Protein AF-A0A8T4ZE39-F1 (afdb_monomer)

Nearest PDB structures (foldseek):
  4yb8-assembly1_A  TM=8.809E-01  e=1.567E-09  Candidatus Korarchaeum cryptofilum OPF8
  8wzu-assembly1_A  TM=8.502E-01  e=2.667E-09  Nitr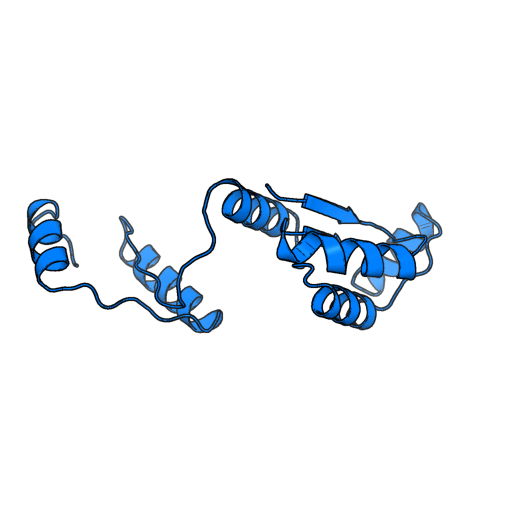osopumilus maritimus SCM1
  8wzu-assembly1_B  TM=8.515E-01  e=3.046E-09  Nitrosopumilus maritimus SCM1
  4yaj-assembly1_C  TM=8.653E-01  e=1.715E-08  Candidatus Korarchaeum cryptofilum OPF8
  7cm9-assembly2_D  TM=6.635E-01  e=4.017E-03  Psychrobacter sp.

Structure (mmCIF, N/CA/C/O backbone):
data_AF-A0A8T4ZE39-F1
#
_entry.id   AF-A0A8T4ZE39-F1
#
loop_
_atom_site.group_PDB
_atom_site.id
_atom_site.type_symbol
_atom_site.label_atom_id
_atom_site.label_alt_id
_atom_site.label_comp_id
_atom_site.label_asym_id
_atom_site.label_entity_id
_atom_site.label_seq_id
_atom_site.pdbx_PDB_ins_code
_atom_site.Cartn_x
_atom_site.Cartn_y
_atom_site.Cartn_z
_atom_site.occupancy
_atom_site.B_iso_or_equiv
_atom_site.auth_seq_id
_atom_site.auth_comp_id
_atom_site.auth_asym_id
_atom_site.auth_atom_id
_atom_site.pdbx_PDB_model_num
ATOM 1 N N . ARG A 1 1 ? -4.440 -15.633 -2.462 1.00 84.00 1 ARG A N 1
ATOM 2 C CA . ARG A 1 1 ? -5.041 -14.364 -1.992 1.00 84.00 1 ARG A CA 1
ATOM 3 C C . ARG A 1 1 ? -4.469 -13.150 -2.720 1.00 84.00 1 ARG A C 1
ATOM 5 O O . ARG A 1 1 ? -5.259 -12.388 -3.236 1.00 84.00 1 ARG A O 1
ATOM 12 N N . VAL A 1 2 ? -3.149 -13.045 -2.893 1.00 96.62 2 VAL A N 1
ATOM 13 C CA . VAL A 1 2 ? -2.474 -11.941 -3.611 1.00 96.62 2 VAL A CA 1
ATOM 14 C C . VAL A 1 2 ? -1.417 -12.486 -4.588 1.00 96.62 2 VAL A C 1
ATOM 16 O O . VAL A 1 2 ? -1.005 -13.643 -4.443 1.00 96.62 2 VAL A O 1
ATOM 19 N N . VAL A 1 3 ? -1.066 -11.738 -5.636 1.00 97.88 3 VAL A N 1
ATOM 20 C CA . VAL A 1 3 ? 0.079 -11.998 -6.529 1.00 97.88 3 VAL A CA 1
ATOM 21 C C . VAL A 1 3 ? 1.085 -10.867 -6.337 1.00 97.88 3 VAL A C 1
ATOM 23 O O . VAL A 1 3 ? 0.736 -9.715 -6.567 1.00 97.88 3 VAL A O 1
ATOM 26 N N . ALA A 1 4 ? 2.313 -11.194 -5.947 1.00 97.81 4 ALA A N 1
ATOM 27 C CA . ALA A 1 4 ? 3.415 -10.243 -5.835 1.00 97.81 4 ALA A CA 1
ATOM 28 C C . ALA A 1 4 ? 4.445 -10.537 -6.930 1.00 97.81 4 ALA A C 1
ATOM 30 O O . ALA A 1 4 ? 4.777 -11.701 -7.165 1.00 97.81 4 ALA A O 1
ATOM 31 N N . ILE A 1 5 ? 4.912 -9.502 -7.624 1.00 97.56 5 ILE A N 1
ATOM 32 C CA . ILE A 1 5 ? 5.813 -9.630 -8.769 1.00 97.56 5 ILE A CA 1
ATOM 33 C C . ILE A 1 5 ? 6.972 -8.655 -8.593 1.00 97.56 5 ILE A C 1
ATOM 35 O O . ILE A 1 5 ? 6.761 -7.450 -8.512 1.00 97.56 5 ILE A O 1
ATOM 39 N N . TYR A 1 6 ? 8.198 -9.166 -8.617 1.00 95.38 6 TYR A N 1
ATOM 40 C CA . TYR A 1 6 ? 9.359 -8.370 -9.000 1.00 95.38 6 TYR A CA 1
ATOM 41 C C . TYR A 1 6 ? 9.610 -8.587 -10.494 1.00 95.38 6 TYR A C 1
ATOM 43 O O . TYR A 1 6 ? 9.664 -9.730 -10.953 1.00 95.38 6 TYR A O 1
ATOM 51 N N . ALA A 1 7 ? 9.717 -7.507 -11.264 1.00 91.56 7 ALA A N 1
ATOM 52 C CA . ALA A 1 7 ? 9.928 -7.576 -12.702 1.00 91.56 7 ALA A CA 1
ATOM 53 C C . ALA A 1 7 ? 11.092 -6.684 -13.130 1.00 91.56 7 ALA A C 1
ATOM 55 O O . ALA A 1 7 ? 11.144 -5.504 -12.793 1.00 91.56 7 ALA A O 1
ATOM 56 N N . GLU A 1 8 ? 11.976 -7.224 -13.962 1.00 85.31 8 GLU A N 1
ATOM 57 C CA . GLU A 1 8 ? 13.019 -6.446 -14.646 1.00 85.31 8 GLU A CA 1
ATOM 58 C C . GLU A 1 8 ? 12.599 -6.091 -16.071 1.00 85.31 8 GLU A C 1
ATOM 60 O O . GLU A 1 8 ? 12.911 -5.014 -16.570 1.00 85.31 8 GLU A O 1
ATOM 65 N N . GLY A 1 9 ? 11.770 -6.935 -16.687 1.00 82.88 9 GLY A N 1
ATOM 66 C CA . GLY A 1 9 ? 11.180 -6.721 -18.000 1.00 82.88 9 GLY A CA 1
ATOM 67 C C . GLY A 1 9 ? 9.962 -7.617 -18.212 1.00 82.88 9 GLY A C 1
ATOM 68 O O . GLY A 1 9 ? 9.781 -8.616 -17.517 1.00 82.88 9 GLY A O 1
ATOM 69 N N . ILE A 1 10 ? 9.120 -7.254 -19.179 1.00 87.50 10 ILE A N 1
ATOM 70 C CA . ILE A 1 10 ? 7.950 -8.037 -19.587 1.00 87.50 10 ILE A CA 1
ATOM 71 C C . ILE A 1 10 ? 8.097 -8.345 -21.074 1.00 87.50 10 ILE A C 1
ATOM 73 O O . ILE A 1 10 ? 8.122 -7.432 -21.894 1.00 87.50 10 ILE A O 1
ATOM 77 N N . ARG A 1 11 ? 8.203 -9.631 -21.422 1.00 86.06 11 ARG A N 1
ATOM 78 C CA . ARG A 1 11 ? 8.426 -10.065 -22.811 1.00 86.06 11 ARG A CA 1
ATOM 79 C C . ARG A 1 11 ? 7.189 -9.875 -23.691 1.00 86.06 11 ARG A C 1
ATOM 81 O O . ARG A 1 11 ? 7.298 -9.349 -24.789 1.00 86.06 11 ARG A O 1
ATOM 88 N N . ASP A 1 12 ? 6.023 -10.293 -23.202 1.00 91.62 12 ASP A N 1
ATOM 89 C CA . ASP A 1 12 ? 4.736 -10.142 -23.890 1.00 91.62 12 ASP A CA 1
ATOM 90 C C . ASP A 1 12 ? 3.835 -9.203 -23.080 1.00 91.62 12 ASP A C 1
ATOM 92 O O . ASP A 1 12 ? 3.018 -9.626 -22.256 1.00 91.62 12 ASP A O 1
ATOM 96 N N . GLY A 1 13 ? 4.052 -7.897 -23.268 1.00 91.25 13 GLY A N 1
ATOM 97 C CA . GLY A 1 13 ? 3.353 -6.850 -22.521 1.00 91.25 13 GLY A CA 1
ATOM 98 C C . GLY A 1 13 ? 1.842 -6.866 -22.741 1.00 91.25 13 GLY A C 1
ATOM 99 O O . GLY A 1 13 ? 1.080 -6.693 -21.791 1.00 91.25 13 GLY A O 1
ATOM 100 N N . ARG A 1 14 ? 1.394 -7.142 -23.972 1.00 93.75 14 ARG A N 1
ATOM 101 C CA . ARG A 1 14 ? -0.034 -7.182 -24.307 1.00 93.75 14 ARG A CA 1
ATOM 102 C C . ARG A 1 14 ? -0.733 -8.316 -23.569 1.00 93.75 14 ARG A C 1
ATOM 104 O O . ARG A 1 14 ? -1.702 -8.067 -22.853 1.00 93.75 14 ARG A O 1
ATOM 111 N N . ARG A 1 15 ? -0.198 -9.537 -23.663 1.00 96.88 15 ARG A N 1
ATOM 112 C CA . ARG A 1 15 ? -0.748 -10.685 -22.937 1.00 96.88 15 ARG A CA 1
ATOM 113 C C . ARG A 1 15 ? -0.691 -10.477 -21.427 1.00 96.88 15 ARG A C 1
ATOM 115 O O . ARG A 1 15 ? -1.645 -10.831 -20.736 1.00 96.88 15 ARG A O 1
ATOM 122 N N . PHE A 1 16 ? 0.397 -9.903 -20.908 1.00 96.00 16 PHE A N 1
ATOM 123 C CA . PHE A 1 16 ? 0.534 -9.607 -19.481 1.00 96.00 16 PHE A CA 1
ATOM 124 C C . PHE A 1 16 ? -0.596 -8.701 -18.980 1.00 96.00 16 PHE A C 1
ATOM 126 O O . PHE A 1 16 ? -1.256 -9.035 -17.995 1.00 96.00 16 PHE A O 1
ATOM 133 N N . ILE A 1 17 ? -0.875 -7.603 -19.685 1.00 96.44 17 ILE A N 1
ATOM 134 C CA . ILE A 1 17 ? -1.953 -6.670 -19.340 1.00 96.44 17 ILE A CA 1
ATOM 135 C C . ILE A 1 17 ? -3.337 -7.320 -19.493 1.00 96.44 17 ILE A C 1
ATOM 137 O O . ILE A 1 17 ? -4.167 -7.203 -18.591 1.00 96.44 17 ILE A O 1
ATOM 141 N N . GLU A 1 18 ? -3.583 -8.066 -20.573 1.00 97.75 18 GLU A N 1
ATOM 142 C CA . GLU A 1 18 ? -4.859 -8.764 -20.812 1.00 97.75 18 GLU A CA 1
ATOM 143 C C . GLU A 1 18 ? -5.169 -9.830 -19.747 1.00 97.75 18 GLU A C 1
ATOM 145 O O . GLU A 1 18 ? -6.317 -10.011 -19.331 1.00 97.75 18 GLU A O 1
ATOM 150 N N . VAL A 1 19 ? -4.157 -10.571 -19.291 1.00 97.88 19 VAL A N 1
ATOM 151 C CA . VAL A 1 19 ? -4.304 -11.523 -18.182 1.00 97.88 19 VAL A CA 1
ATOM 152 C C . VAL A 1 19 ? -4.505 -10.774 -16.870 1.00 97.88 19 VAL A C 1
ATOM 154 O O . VAL A 1 19 ? -5.440 -11.089 -16.135 1.00 97.88 19 VAL A O 1
ATOM 157 N N . SER A 1 20 ? -3.682 -9.761 -16.597 1.00 98.12 20 SER A N 1
ATOM 158 C CA . SER A 1 20 ? -3.733 -9.017 -15.337 1.00 98.12 20 SER A CA 1
ATOM 159 C C . SER A 1 20 ? -5.089 -8.358 -15.121 1.00 98.12 20 SER A C 1
ATOM 161 O O . SER A 1 20 ? -5.658 -8.505 -14.046 1.00 98.12 20 SER A O 1
ATOM 163 N N . ARG A 1 21 ? -5.680 -7.767 -16.166 1.00 98.06 21 ARG A N 1
ATOM 164 C CA . ARG A 1 21 ? -7.013 -7.146 -16.115 1.00 98.06 21 ARG A CA 1
ATOM 165 C C . ARG A 1 21 ? -8.140 -8.121 -15.757 1.00 98.06 21 ARG A C 1
ATOM 167 O O . ARG A 1 21 ? -9.147 -7.718 -15.188 1.00 98.06 21 ARG A O 1
ATOM 174 N N . ARG A 1 22 ? -7.992 -9.407 -16.091 1.00 98.06 22 ARG A N 1
ATOM 175 C CA . ARG A 1 22 ? -8.961 -10.461 -15.731 1.00 98.06 22 ARG A CA 1
ATOM 176 C C . ARG A 1 22 ? -8.761 -10.982 -14.309 1.00 98.06 22 ARG A C 1
ATOM 178 O O . ARG A 1 22 ? -9.703 -11.496 -13.708 1.00 98.06 22 ARG A O 1
ATOM 185 N N . VAL A 1 23 ? -7.535 -10.898 -13.796 1.00 97.88 23 VAL A N 1
ATOM 186 C CA . VAL A 1 23 ? -7.137 -11.454 -12.498 1.00 97.88 23 VAL A CA 1
ATOM 187 C C . VAL A 1 23 ? -7.288 -10.429 -11.374 1.00 97.88 23 VAL A C 1
ATOM 189 O O . VAL A 1 23 ? -7.818 -10.789 -10.322 1.00 97.88 23 VAL A O 1
ATOM 192 N N . SER A 1 24 ? -6.892 -9.173 -11.600 1.00 96.81 24 SER A N 1
ATOM 193 C CA . SER A 1 24 ? -6.859 -8.108 -10.590 1.00 96.81 24 SER A CA 1
ATOM 194 C C . SER A 1 24 ? -8.174 -7.888 -9.829 1.00 96.81 24 SER A C 1
ATOM 196 O O . SER A 1 24 ? -8.089 -7.699 -8.616 1.00 96.81 24 SER A O 1
ATOM 198 N N . PRO A 1 25 ? -9.385 -8.031 -10.421 1.00 94.44 25 PRO A N 1
ATOM 199 C CA . PRO A 1 25 ? -10.629 -7.860 -9.664 1.00 94.44 25 PRO A CA 1
ATOM 200 C C . PRO A 1 25 ? -10.895 -8.985 -8.653 1.00 94.44 25 PRO A C 1
ATOM 202 O O . PRO A 1 25 ? -11.703 -8.827 -7.745 1.00 94.44 25 PRO A O 1
ATOM 205 N N . LYS A 1 26 ? -10.257 -10.150 -8.829 1.00 94.38 26 LYS A N 1
ATOM 206 C CA . LYS A 1 26 ? -10.438 -11.337 -7.974 1.00 94.38 26 LYS A CA 1
ATOM 207 C C . LYS A 1 26 ? -9.264 -11.555 -7.028 1.00 94.38 26 LYS A C 1
ATOM 209 O O . LYS A 1 26 ? -9.420 -12.144 -5.962 1.00 94.38 26 LYS A O 1
ATOM 214 N N . LYS A 1 27 ? -8.069 -11.168 -7.466 1.00 95.50 27 LYS A N 1
ATOM 215 C CA . LYS A 1 27 ? -6.810 -11.403 -6.771 1.00 95.50 27 LYS A CA 1
ATOM 216 C C . LYS A 1 27 ? -5.905 -10.197 -7.031 1.00 95.50 27 LYS A C 1
ATOM 218 O O . LYS A 1 27 ? -5.442 -10.064 -8.165 1.00 95.50 27 LYS A O 1
ATOM 223 N N . PRO A 1 28 ? -5.639 -9.352 -6.021 1.00 96.94 28 PRO A N 1
ATOM 224 C CA . PRO A 1 28 ? -4.768 -8.195 -6.181 1.00 96.94 28 PRO A CA 1
ATOM 225 C C . PRO A 1 28 ? -3.415 -8.604 -6.762 1.00 96.94 28 PRO A C 1
ATOM 227 O O . PRO A 1 28 ? -2.850 -9.635 -6.373 1.00 96.94 28 PRO A O 1
ATOM 230 N N . ILE A 1 29 ? -2.925 -7.806 -7.709 1.00 98.38 29 ILE A N 1
ATOM 231 C CA . ILE A 1 29 ? -1.604 -7.960 -8.318 1.00 98.38 29 ILE A CA 1
ATOM 232 C C . ILE A 1 29 ? -0.785 -6.746 -7.909 1.00 98.38 29 ILE A C 1
ATOM 234 O O . ILE A 1 29 ? -1.181 -5.621 -8.205 1.00 98.38 29 ILE A O 1
ATOM 238 N N . ILE A 1 30 ? 0.345 -6.987 -7.255 1.00 98.31 30 ILE A N 1
ATOM 239 C CA . ILE A 1 30 ? 1.293 -5.960 -6.835 1.00 98.31 30 ILE A CA 1
ATOM 240 C C . ILE A 1 30 ? 2.590 -6.184 -7.601 1.00 98.31 30 ILE A C 1
ATOM 242 O O . ILE A 1 30 ? 3.081 -7.315 -7.667 1.00 98.31 30 ILE A O 1
ATOM 246 N N . ILE A 1 31 ? 3.136 -5.128 -8.197 1.00 97.94 31 ILE A N 1
ATOM 247 C CA . ILE A 1 31 ? 4.362 -5.203 -8.985 1.00 97.94 31 ILE A CA 1
ATOM 248 C C . ILE A 1 31 ? 5.392 -4.166 -8.546 1.00 97.94 31 ILE A C 1
ATOM 250 O O . ILE A 1 31 ? 5.133 -2.963 -8.547 1.00 97.94 31 ILE A O 1
ATOM 254 N N . LEU A 1 32 ? 6.595 -4.645 -8.252 1.00 96.50 32 LEU A N 1
ATOM 255 C CA . LEU A 1 32 ? 7.807 -3.847 -8.193 1.00 96.50 32 LEU A CA 1
ATOM 256 C C . LEU A 1 32 ? 8.553 -4.026 -9.515 1.00 96.50 32 LEU A C 1
ATOM 258 O O . LEU A 1 32 ? 9.049 -5.108 -9.828 1.00 96.50 32 LEU A O 1
ATOM 262 N N . LYS A 1 33 ? 8.625 -2.962 -10.309 1.00 92.50 33 LYS A N 1
ATOM 263 C CA . LYS A 1 33 ? 9.389 -2.944 -11.562 1.00 92.50 33 LYS A CA 1
ATOM 264 C C . LYS A 1 33 ? 10.721 -2.256 -11.299 1.00 92.50 33 LYS A C 1
ATOM 266 O O . LYS A 1 33 ? 10.722 -1.098 -10.894 1.00 92.50 33 LYS A O 1
ATOM 271 N N . SER A 1 34 ? 11.835 -2.935 -11.546 1.00 87.00 34 SER A N 1
ATOM 272 C CA . SER A 1 34 ? 13.162 -2.312 -11.513 1.00 87.00 34 SER A CA 1
ATOM 273 C C . SER A 1 34 ? 13.429 -1.521 -12.800 1.00 87.00 34 SER A C 1
ATOM 275 O O . SER A 1 34 ? 12.610 -1.514 -13.725 1.00 87.00 34 SER A O 1
ATOM 277 N N . ALA A 1 35 ? 14.569 -0.829 -12.876 1.00 84.06 35 ALA A N 1
ATOM 278 C CA . ALA A 1 35 ? 14.974 -0.072 -14.065 1.00 84.06 35 ALA A CA 1
ATOM 279 C C . ALA A 1 35 ? 13.987 1.045 -14.479 1.00 84.06 35 ALA A C 1
ATOM 281 O O . ALA A 1 35 ? 13.771 1.296 -15.661 1.00 84.06 35 ALA A O 1
ATOM 282 N N . ARG A 1 36 ? 13.380 1.716 -13.490 1.00 82.06 36 ARG A N 1
ATOM 283 C CA . ARG A 1 36 ? 12.396 2.802 -13.688 1.00 82.06 36 ARG A CA 1
ATOM 284 C C . ARG A 1 36 ? 13.028 4.121 -14.133 1.00 82.06 36 ARG A C 1
ATOM 286 O O . ARG A 1 36 ? 12.387 4.941 -14.775 1.00 82.06 36 ARG A O 1
ATOM 293 N N . THR A 1 37 ? 14.288 4.339 -13.768 1.00 83.75 37 THR A N 1
ATOM 294 C CA . THR A 1 37 ? 15.029 5.572 -14.061 1.00 83.75 37 THR A CA 1
ATOM 295 C C . THR A 1 37 ? 15.940 5.378 -15.265 1.00 83.75 37 THR A C 1
ATOM 297 O O . THR A 1 37 ? 16.316 4.256 -15.586 1.00 83.75 37 THR A O 1
ATOM 300 N N . ARG A 1 38 ? 16.386 6.466 -15.903 1.00 80.50 38 ARG A N 1
ATOM 301 C CA . ARG A 1 38 ? 17.346 6.395 -17.022 1.00 80.50 38 ARG A CA 1
ATOM 302 C C . ARG A 1 38 ? 18.634 5.647 -16.654 1.00 80.50 38 ARG A C 1
ATOM 304 O O . ARG A 1 38 ? 19.167 4.891 -17.462 1.00 80.50 38 ARG A O 1
ATOM 311 N N . SER A 1 39 ? 19.158 5.868 -15.448 1.00 84.00 39 SER A N 1
ATOM 312 C CA . SER A 1 39 ? 20.372 5.186 -14.985 1.00 84.00 39 SER A CA 1
ATOM 313 C C . SER A 1 39 ? 20.118 3.711 -14.676 1.00 84.00 39 SER A C 1
ATOM 315 O O . SER A 1 39 ? 20.907 2.876 -15.105 1.00 84.00 39 SER A O 1
ATOM 317 N N . GLY A 1 40 ? 18.996 3.379 -14.026 1.00 82.25 40 GLY A N 1
ATOM 318 C CA . GLY A 1 40 ? 18.608 1.986 -13.787 1.00 82.25 40 GLY A CA 1
ATOM 319 C C . GLY A 1 40 ? 18.296 1.227 -15.080 1.00 82.25 40 GLY A C 1
ATOM 320 O O . GLY A 1 40 ? 18.675 0.071 -15.212 1.00 82.25 40 GLY A O 1
ATOM 321 N N . GLY A 1 41 ? 17.670 1.899 -16.050 1.00 79.81 41 GLY A N 1
ATOM 322 C CA . GLY A 1 41 ? 17.419 1.419 -17.409 1.00 79.81 41 GLY A CA 1
ATOM 323 C C . GLY A 1 41 ? 18.694 0.974 -18.108 1.00 79.81 41 GLY A C 1
ATOM 324 O O . GLY A 1 41 ? 18.807 -0.186 -18.482 1.00 79.81 41 GLY A O 1
ATOM 325 N N . ARG A 1 42 ? 19.690 1.865 -18.186 1.00 79.31 42 ARG A N 1
ATOM 326 C CA . ARG A 1 42 ? 21.000 1.546 -18.781 1.00 79.31 42 ARG A CA 1
ATOM 327 C C . ARG A 1 42 ? 21.695 0.377 -18.083 1.00 79.31 42 ARG A C 1
ATOM 329 O O . ARG A 1 42 ? 22.234 -0.494 -18.754 1.00 79.31 42 ARG A O 1
ATOM 336 N N . ALA A 1 43 ? 21.677 0.347 -16.750 1.00 80.75 43 ALA A N 1
ATOM 337 C CA . ALA A 1 43 ? 22.278 -0.749 -15.991 1.00 80.75 43 ALA A CA 1
ATOM 338 C C . ALA A 1 43 ? 21.569 -2.090 -16.260 1.00 80.75 43 ALA A C 1
ATOM 340 O O . ALA A 1 43 ? 22.221 -3.119 -16.434 1.00 80.75 43 ALA A O 1
ATOM 341 N N . ALA A 1 44 ? 20.239 -2.083 -16.365 1.00 76.81 44 ALA A N 1
ATOM 342 C CA . ALA A 1 44 ? 19.478 -3.276 -16.710 1.00 76.81 44 ALA A CA 1
ATOM 343 C C . ALA A 1 44 ? 19.743 -3.722 -18.153 1.00 76.81 44 ALA A C 1
ATOM 345 O O . ALA A 1 44 ? 20.014 -4.897 -18.365 1.00 76.81 44 ALA A O 1
ATOM 346 N N . GLU A 1 45 ? 19.765 -2.806 -19.126 1.00 75.06 45 GLU A N 1
ATOM 347 C CA . GLU A 1 45 ? 20.091 -3.112 -20.528 1.00 75.06 45 GLU A CA 1
ATOM 348 C C . GLU A 1 45 ? 21.431 -3.845 -20.662 1.00 75.06 45 GLU A C 1
ATOM 350 O O . GLU A 1 45 ? 21.515 -4.829 -21.395 1.00 75.06 45 GLU A O 1
ATOM 355 N N . THR A 1 46 ? 22.454 -3.430 -19.906 1.00 77.38 46 THR A N 1
ATOM 356 C CA . THR A 1 46 ? 23.772 -4.086 -19.935 1.00 77.38 46 THR A CA 1
ATOM 357 C C . THR A 1 46 ? 23.779 -5.513 -19.387 1.00 77.38 46 THR A C 1
ATOM 359 O O . THR A 1 46 ? 24.631 -6.301 -19.789 1.00 77.38 46 THR A O 1
ATOM 362 N N . HIS A 1 47 ? 22.853 -5.859 -18.488 1.00 78.06 47 HIS A N 1
ATOM 363 C CA . HIS A 1 47 ? 22.826 -7.167 -17.827 1.00 78.06 47 HIS A CA 1
ATOM 364 C C . HIS A 1 47 ? 21.764 -8.114 -18.406 1.00 78.06 47 HIS A C 1
ATOM 366 O O . HIS A 1 47 ? 21.984 -9.318 -18.493 1.00 78.06 47 HIS A O 1
ATOM 372 N N . THR A 1 48 ? 20.612 -7.591 -18.826 1.00 70.44 48 THR A N 1
ATOM 373 C CA . THR A 1 48 ? 19.459 -8.397 -19.255 1.00 70.44 48 THR A CA 1
ATOM 374 C C . THR A 1 48 ? 19.167 -8.285 -20.749 1.00 70.44 48 THR A C 1
ATOM 376 O O . THR A 1 48 ? 18.378 -9.075 -21.270 1.00 70.44 48 THR A O 1
ATOM 379 N N . GLY A 1 49 ? 19.749 -7.299 -21.444 1.00 67.62 49 GLY A N 1
ATOM 380 C CA . GLY A 1 49 ? 19.467 -7.018 -22.855 1.00 67.62 49 GLY A CA 1
ATOM 381 C C . GLY A 1 49 ? 18.009 -6.634 -23.138 1.00 67.62 49 GLY A C 1
ATOM 382 O O . GLY A 1 49 ? 17.587 -6.634 -24.294 1.00 67.62 49 GLY A O 1
ATOM 383 N N . SER A 1 50 ? 17.203 -6.350 -22.106 1.00 67.69 50 SER A N 1
ATOM 384 C CA . SER A 1 50 ? 15.785 -6.029 -22.271 1.00 67.69 50 SER A CA 1
ATOM 385 C C . SER A 1 50 ? 15.594 -4.570 -22.677 1.00 67.69 50 SER A C 1
ATOM 387 O O . SER A 1 50 ? 16.104 -3.682 -21.997 1.00 67.69 50 SER A O 1
ATOM 389 N N . LEU A 1 51 ? 14.799 -4.323 -23.724 1.00 66.94 51 LEU A N 1
ATOM 390 C CA . LEU A 1 51 ? 14.432 -2.972 -24.151 1.00 66.94 51 LEU A CA 1
ATOM 391 C C . LEU A 1 51 ? 13.717 -2.223 -23.015 1.00 66.94 51 LEU A C 1
ATOM 393 O O . LEU A 1 51 ? 12.692 -2.688 -22.502 1.00 66.94 51 LEU A O 1
ATOM 397 N N . MET A 1 52 ? 14.235 -1.051 -22.646 1.00 69.69 52 MET A N 1
ATOM 398 C CA . MET A 1 52 ? 13.628 -0.204 -21.626 1.00 69.69 52 MET A CA 1
ATOM 399 C C . MET A 1 52 ? 12.275 0.342 -22.110 1.00 69.69 52 MET A C 1
ATOM 401 O O . MET A 1 52 ? 12.189 1.110 -23.068 1.00 69.69 52 MET A O 1
ATOM 405 N N . VAL A 1 53 ? 11.199 -0.017 -21.409 1.00 76.19 53 VAL A N 1
ATOM 406 C CA . VAL A 1 53 ? 9.900 0.657 -21.540 1.00 76.19 53 VAL A CA 1
ATOM 407 C C . VAL A 1 53 ? 9.909 1.881 -20.630 1.00 76.19 53 VAL A C 1
ATOM 409 O O . VAL A 1 53 ? 10.327 1.784 -19.477 1.00 76.19 53 VAL A O 1
ATOM 412 N N . ARG A 1 54 ? 9.438 3.027 -21.137 1.00 83.56 54 ARG A N 1
ATOM 413 C CA . ARG A 1 54 ? 9.261 4.245 -20.330 1.00 83.56 54 ARG A CA 1
ATOM 414 C C . ARG A 1 54 ? 8.361 3.954 -19.126 1.00 83.56 54 ARG A C 1
ATOM 416 O O . ARG A 1 54 ? 7.290 3.366 -19.299 1.00 83.56 54 ARG A O 1
ATOM 423 N N . ASP A 1 55 ? 8.787 4.352 -17.927 1.00 88.44 55 ASP A N 1
ATOM 424 C CA . ASP A 1 55 ? 8.086 3.997 -16.684 1.00 88.44 55 ASP A CA 1
ATOM 425 C C . ASP A 1 55 ? 6.657 4.553 -16.661 1.00 88.44 55 ASP A C 1
ATOM 427 O O . ASP A 1 55 ? 5.761 3.889 -16.150 1.00 88.44 55 ASP A O 1
ATOM 431 N N . GLU A 1 56 ? 6.414 5.699 -17.304 1.00 90.50 56 GLU A N 1
ATOM 432 C CA . GLU A 1 56 ? 5.093 6.329 -17.407 1.00 90.50 56 GLU A CA 1
ATOM 433 C C . GLU A 1 56 ? 4.120 5.496 -18.256 1.00 90.50 56 GLU A C 1
ATOM 435 O O . GLU A 1 56 ? 2.936 5.386 -17.937 1.00 90.50 56 GLU A O 1
ATOM 440 N N . ILE A 1 57 ? 4.615 4.857 -19.324 1.00 90.88 57 ILE A N 1
ATOM 441 C CA . ILE A 1 57 ? 3.807 3.953 -20.159 1.00 90.88 57 ILE A CA 1
ATOM 442 C C . ILE A 1 57 ? 3.461 2.694 -19.364 1.00 90.88 57 ILE A C 1
ATOM 444 O O . ILE A 1 57 ? 2.322 2.224 -19.394 1.00 90.88 57 ILE A O 1
ATOM 448 N N . PHE A 1 58 ? 4.442 2.147 -18.644 1.00 92.19 58 PHE A N 1
ATOM 449 C CA . PHE A 1 58 ? 4.231 0.972 -17.808 1.00 92.19 58 PHE A CA 1
ATOM 450 C C . PHE A 1 58 ? 3.258 1.262 -16.657 1.00 92.19 58 PHE A C 1
ATOM 452 O O . PHE A 1 58 ? 2.384 0.444 -16.372 1.00 92.19 58 PHE A O 1
ATOM 459 N N . ASP A 1 59 ? 3.362 2.439 -16.042 1.00 94.06 59 ASP A N 1
ATOM 460 C CA . ASP A 1 59 ? 2.449 2.914 -15.007 1.00 94.06 59 ASP A CA 1
ATOM 461 C C . ASP A 1 59 ? 1.007 3.036 -15.518 1.00 94.06 59 ASP A C 1
ATOM 463 O O . ASP A 1 59 ? 0.088 2.455 -14.934 1.00 94.06 59 ASP A O 1
ATOM 467 N N . ALA A 1 60 ? 0.808 3.696 -16.663 1.00 95.50 60 ALA A N 1
ATOM 468 C CA . ALA A 1 60 ? -0.506 3.814 -17.289 1.00 95.50 60 ALA A CA 1
ATOM 469 C C . ALA A 1 60 ? -1.114 2.437 -17.616 1.00 95.50 60 ALA A C 1
ATOM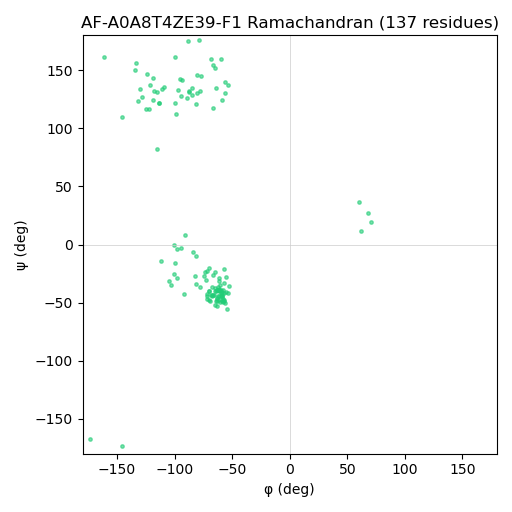 471 O O . ALA A 1 60 ? -2.301 2.202 -17.369 1.00 95.50 60 ALA A O 1
ATOM 472 N N . ALA A 1 61 ? -0.301 1.503 -18.118 1.00 95.19 61 ALA A N 1
ATOM 473 C CA . ALA A 1 61 ? -0.736 0.140 -18.406 1.00 95.19 61 ALA A CA 1
ATOM 474 C C . ALA A 1 61 ? -1.126 -0.628 -17.131 1.00 95.19 61 ALA A C 1
ATOM 476 O O . ALA A 1 61 ? -2.172 -1.280 -17.107 1.00 95.19 61 ALA A O 1
ATOM 477 N N . CYS A 1 62 ? -0.330 -0.518 -16.060 1.00 96.88 62 CYS A N 1
ATOM 478 C CA . CYS A 1 62 ? -0.639 -1.117 -14.760 1.00 96.88 62 CYS A CA 1
ATOM 479 C C . CYS A 1 62 ? -1.966 -0.593 -14.209 1.00 96.88 62 CYS A C 1
ATOM 481 O O . CYS A 1 62 ? -2.846 -1.386 -13.868 1.00 96.88 62 CYS A O 1
ATOM 483 N N . ARG A 1 63 ? -2.152 0.731 -14.217 1.00 96.94 63 ARG A N 1
ATOM 484 C CA . ARG A 1 63 ? -3.380 1.398 -13.770 1.00 96.94 63 ARG A CA 1
ATOM 485 C C . ARG A 1 63 ? -4.605 0.916 -14.547 1.00 96.94 63 ARG A C 1
ATOM 487 O O . ARG A 1 63 ? -5.605 0.534 -13.946 1.00 96.94 63 ARG A O 1
ATOM 494 N N . ALA A 1 64 ? -4.509 0.844 -15.876 1.00 96.19 64 ALA A N 1
ATOM 495 C CA . ALA A 1 64 ? -5.586 0.345 -16.734 1.00 96.19 64 ALA A CA 1
ATOM 496 C C . ALA A 1 64 ? -5.913 -1.148 -16.514 1.00 96.19 64 ALA A C 1
ATOM 498 O O . ALA A 1 64 ? -7.019 -1.595 -16.831 1.00 96.19 64 ALA A O 1
ATOM 499 N N . ALA A 1 65 ? -4.960 -1.922 -15.988 1.00 97.75 65 ALA A N 1
ATOM 500 C CA . ALA A 1 65 ? -5.112 -3.337 -15.669 1.00 97.75 65 ALA A CA 1
ATOM 501 C C . ALA A 1 65 ? -5.501 -3.606 -14.204 1.00 97.75 65 ALA A C 1
ATOM 503 O O . ALA A 1 65 ? -5.694 -4.768 -13.845 1.00 97.75 65 ALA A O 1
ATOM 504 N N . GLY A 1 66 ? -5.607 -2.579 -13.354 1.00 97.44 66 GLY A N 1
ATOM 505 C CA . GLY A 1 66 ? -5.838 -2.744 -11.914 1.00 97.44 66 GLY A CA 1
ATOM 506 C C . GLY A 1 66 ? -4.649 -3.363 -11.168 1.00 97.44 66 GLY A C 1
ATOM 507 O O . GLY A 1 66 ? -4.840 -4.050 -10.169 1.00 97.44 66 GLY A O 1
ATOM 508 N N . ILE A 1 67 ? -3.430 -3.182 -11.682 1.00 98.19 67 ILE A N 1
ATOM 509 C CA . ILE A 1 67 ? -2.194 -3.611 -11.022 1.00 98.19 67 ILE A CA 1
ATOM 510 C C . ILE A 1 67 ? -1.723 -2.490 -10.091 1.00 98.19 67 ILE A C 1
ATOM 512 O O . ILE A 1 67 ? -1.621 -1.337 -10.507 1.00 98.19 67 ILE A O 1
ATOM 516 N N . ILE A 1 68 ? -1.393 -2.848 -8.853 1.00 97.50 68 ILE A N 1
ATOM 517 C CA . ILE A 1 68 ? -0.846 -1.948 -7.836 1.00 97.50 68 ILE A CA 1
ATOM 518 C C . ILE A 1 68 ? 0.673 -1.911 -7.996 1.00 97.50 68 ILE A C 1
ATOM 520 O O . ILE A 1 68 ? 1.313 -2.958 -8.101 1.00 97.50 68 ILE A O 1
ATOM 524 N N . ARG A 1 69 ? 1.269 -0.720 -8.033 1.00 96.88 69 ARG A N 1
ATOM 525 C CA . ARG A 1 69 ? 2.724 -0.574 -8.129 1.00 96.88 69 ARG A CA 1
ATOM 526 C C . ARG A 1 69 ? 3.334 -0.349 -6.756 1.00 96.88 69 ARG A C 1
ATOM 528 O O . ARG A 1 69 ? 2.863 0.516 -6.036 1.00 96.88 69 ARG A O 1
ATOM 535 N N . ALA A 1 70 ? 4.402 -1.081 -6.466 1.00 97.50 70 ALA A N 1
ATOM 536 C CA . ALA A 1 70 ? 5.312 -0.787 -5.368 1.00 97.50 70 ALA A CA 1
ATOM 537 C C . ALA A 1 70 ? 6.507 0.036 -5.887 1.00 97.50 70 ALA A C 1
ATOM 539 O O . ALA A 1 70 ? 6.984 -0.161 -7.018 1.00 97.50 70 ALA A O 1
ATOM 540 N N . GLY A 1 71 ? 6.954 0.987 -5.078 1.00 94.81 71 GLY A N 1
ATOM 541 C CA . GLY A 1 71 ? 8.129 1.830 -5.269 1.00 94.81 71 GLY A CA 1
ATOM 542 C C . GLY A 1 71 ? 9.423 1.103 -4.927 1.00 94.81 71 GLY A C 1
ATOM 543 O O . GLY A 1 71 ? 10.405 1.239 -5.659 1.00 94.81 71 GLY A O 1
ATOM 544 N N . ASP A 1 72 ? 9.388 0.258 -3.900 1.00 95.25 72 ASP A N 1
ATOM 545 C CA . ASP A 1 72 ? 10.520 -0.537 -3.437 1.00 95.25 72 ASP A CA 1
ATOM 546 C C . ASP A 1 72 ? 10.089 -1.918 -2.902 1.00 95.25 72 ASP A C 1
ATOM 548 O O . ASP A 1 72 ? 8.954 -2.373 -3.081 1.00 95.25 72 ASP A O 1
ATOM 552 N N . ILE A 1 73 ? 11.054 -2.643 -2.333 1.00 96.25 73 ILE A N 1
ATOM 553 C CA . ILE A 1 73 ? 10.841 -3.989 -1.801 1.00 96.25 73 ILE A CA 1
ATOM 554 C C . ILE A 1 73 ? 10.032 -3.985 -0.501 1.00 96.25 73 ILE A C 1
ATOM 556 O O . ILE A 1 73 ? 9.302 -4.944 -0.260 1.00 96.25 73 ILE A O 1
ATOM 560 N N . GLU A 1 74 ? 10.140 -2.934 0.311 1.00 97.69 74 GLU A N 1
ATOM 561 C CA . GLU A 1 74 ? 9.410 -2.804 1.570 1.00 97.69 74 GLU A CA 1
ATOM 562 C C . GLU A 1 74 ? 7.924 -2.610 1.271 1.00 97.69 74 GLU A C 1
ATOM 564 O O . GLU A 1 74 ? 7.107 -3.421 1.703 1.00 97.69 74 GLU A O 1
ATOM 569 N N . GLU A 1 75 ? 7.587 -1.689 0.366 1.00 97.31 75 GLU A N 1
ATOM 570 C CA . GLU A 1 75 ? 6.216 -1.506 -0.112 1.00 97.31 75 GLU A CA 1
ATOM 571 C C . GLU A 1 75 ? 5.652 -2.772 -0.770 1.00 97.31 75 GLU A C 1
ATOM 573 O O . GLU A 1 75 ? 4.491 -3.130 -0.554 1.00 97.31 75 GLU A O 1
ATOM 578 N N . LEU A 1 76 ? 6.458 -3.503 -1.556 1.00 98.06 76 LEU A N 1
ATOM 579 C CA . LEU A 1 76 ? 6.009 -4.766 -2.152 1.00 98.06 76 LEU A CA 1
ATOM 580 C C . LEU A 1 76 ? 5.584 -5.762 -1.066 1.00 98.06 76 LEU A C 1
ATOM 582 O O . LEU A 1 76 ? 4.552 -6.426 -1.216 1.00 98.06 76 LEU A O 1
ATOM 586 N N . LEU A 1 77 ? 6.367 -5.885 0.006 1.00 97.69 77 LEU A N 1
ATOM 587 C CA . LEU A 1 77 ? 6.080 -6.794 1.112 1.00 97.69 77 LEU A CA 1
ATOM 588 C C . LEU A 1 77 ? 4.896 -6.306 1.951 1.00 97.69 77 LEU A C 1
ATOM 590 O O . LEU A 1 77 ? 4.002 -7.108 2.237 1.00 97.69 77 LEU A O 1
ATOM 594 N N . ASP A 1 78 ? 4.838 -5.018 2.271 1.00 97.25 78 ASP A N 1
ATOM 595 C CA . ASP A 1 78 ? 3.773 -4.417 3.073 1.00 97.25 78 ASP A CA 1
ATOM 596 C C . ASP A 1 78 ? 2.418 -4.524 2.385 1.00 97.25 78 ASP A C 1
ATOM 598 O O . ASP A 1 78 ? 1.457 -5.033 2.972 1.00 97.25 78 ASP A O 1
ATOM 602 N N . TYR A 1 79 ? 2.342 -4.162 1.102 1.00 97.00 79 TYR A N 1
ATOM 603 C CA . TYR A 1 79 ? 1.115 -4.309 0.324 1.00 97.00 79 TYR A CA 1
ATOM 604 C C . TYR A 1 79 ? 0.709 -5.782 0.246 1.00 97.00 79 TYR A C 1
ATOM 606 O O . TYR A 1 79 ? -0.453 -6.133 0.463 1.00 97.00 79 TYR A O 1
ATOM 614 N N . THR A 1 80 ? 1.667 -6.678 -0.015 1.00 96.88 80 THR A N 1
ATOM 615 C CA . THR A 1 80 ? 1.396 -8.120 -0.105 1.00 96.88 80 THR A CA 1
ATOM 616 C C . THR A 1 80 ? 0.818 -8.647 1.203 1.00 96.88 80 THR A C 1
ATOM 618 O O . THR A 1 80 ? -0.170 -9.386 1.184 1.00 96.88 80 THR A O 1
ATOM 621 N N . LYS A 1 81 ? 1.394 -8.245 2.338 1.00 96.81 81 LYS A N 1
ATOM 622 C CA . LYS A 1 81 ? 0.936 -8.623 3.674 1.00 96.81 81 LYS A CA 1
ATOM 623 C C . LYS A 1 81 ? -0.465 -8.081 3.951 1.00 96.81 81 LYS A C 1
ATOM 625 O O . LYS A 1 81 ? -1.337 -8.865 4.328 1.00 96.81 81 LYS A O 1
ATOM 630 N N . ALA A 1 82 ? -0.709 -6.797 3.688 1.00 95.44 82 ALA A N 1
ATOM 631 C CA . ALA A 1 82 ? -2.012 -6.161 3.881 1.00 95.44 82 ALA A CA 1
ATOM 632 C C . ALA A 1 82 ? -3.124 -6.893 3.108 1.00 95.44 82 ALA A C 1
ATOM 634 O O . ALA A 1 82 ? -4.116 -7.316 3.702 1.00 95.44 82 ALA A O 1
ATOM 635 N N . PHE A 1 83 ? -2.923 -7.161 1.813 1.00 95.44 83 PHE A N 1
ATOM 636 C CA . PHE A 1 83 ? -3.903 -7.880 0.985 1.00 95.44 83 PHE A CA 1
ATOM 637 C C . PHE A 1 83 ? -4.024 -9.379 1.306 1.00 95.44 83 PHE A C 1
ATOM 639 O O . PHE A 1 83 ? -5.029 -10.010 0.968 1.00 95.44 83 PHE A O 1
ATOM 646 N N . ALA A 1 84 ? -3.004 -9.999 1.904 1.00 95.50 84 ALA A N 1
ATOM 647 C CA . ALA A 1 84 ? -3.054 -11.410 2.287 1.00 95.50 84 ALA A CA 1
ATOM 648 C C . ALA A 1 84 ? -3.783 -11.642 3.619 1.00 95.50 84 ALA A C 1
ATOM 650 O O . ALA A 1 84 ? -4.417 -12.695 3.790 1.00 95.50 84 ALA A O 1
ATOM 651 N N . MET A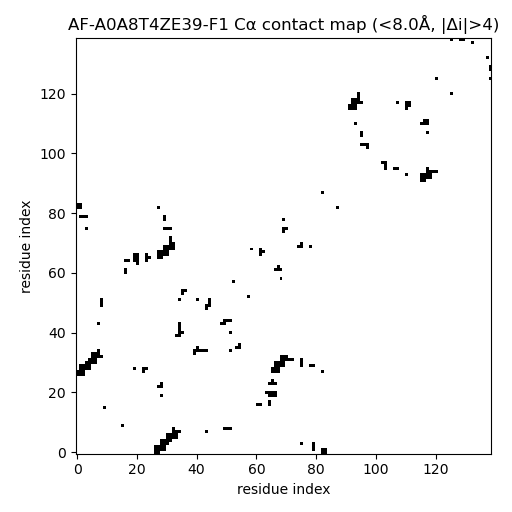 1 85 ? -3.657 -10.686 4.543 1.00 95.69 85 MET A N 1
ATOM 652 C CA . MET A 1 85 ? -4.099 -10.806 5.933 1.00 95.69 85 MET A CA 1
ATOM 653 C C . MET A 1 85 ? -5.433 -10.114 6.212 1.00 95.69 85 MET A C 1
ATOM 655 O O . MET A 1 85 ? -6.145 -10.559 7.109 1.00 95.69 85 MET A O 1
ATOM 659 N N . SER A 1 86 ? -5.799 -9.097 5.430 1.00 90.94 86 SER A N 1
ATOM 660 C CA . SER A 1 86 ? -7.003 -8.300 5.667 1.00 90.94 86 SER A CA 1
ATOM 661 C C . SER A 1 86 ? -7.989 -8.390 4.498 1.00 90.94 86 SER A C 1
ATOM 663 O O . SER A 1 86 ? -7.575 -8.447 3.336 1.00 90.94 86 SER A O 1
ATOM 665 N N . PRO A 1 87 ? -9.308 -8.407 4.764 1.00 90.44 87 PRO A N 1
ATOM 666 C CA . PRO A 1 87 ? -10.298 -8.202 3.716 1.00 90.44 87 PRO A CA 1
ATOM 667 C C . PRO A 1 87 ? -10.240 -6.753 3.197 1.00 90.44 87 PRO A C 1
ATOM 669 O O . PRO A 1 87 ? -9.770 -5.867 3.915 1.00 90.44 87 PRO A O 1
ATOM 672 N N . PRO A 1 88 ? -10.756 -6.479 1.985 1.00 89.06 88 PRO A N 1
ATOM 673 C CA . PRO A 1 88 ? -10.921 -5.110 1.513 1.00 89.06 88 PRO A CA 1
ATOM 674 C C . PRO A 1 88 ? -11.771 -4.277 2.489 1.00 89.06 88 PRO A C 1
ATOM 676 O O . PRO A 1 88 ? -12.767 -4.792 3.016 1.00 89.06 88 PRO A O 1
ATOM 679 N N . PRO A 1 89 ? -11.414 -3.003 2.727 1.00 92.12 89 PRO A N 1
ATOM 680 C CA . PRO A 1 89 ? -12.205 -2.123 3.576 1.00 92.12 89 PRO A CA 1
ATOM 681 C C . PRO A 1 89 ? -13.582 -1.863 2.952 1.00 92.12 89 PRO A C 1
ATOM 683 O O . PRO A 1 89 ? -13.758 -1.895 1.734 1.00 92.12 89 PRO A O 1
ATOM 686 N N . ARG A 1 90 ? -14.581 -1.596 3.800 1.00 93.62 90 ARG A N 1
ATOM 687 C CA . ARG A 1 90 ? -15.964 -1.307 3.368 1.00 93.62 90 ARG A CA 1
ATOM 688 C C . ARG A 1 90 ? -16.196 0.159 2.984 1.00 93.62 90 ARG A C 1
ATOM 690 O O . ARG A 1 90 ? -17.286 0.495 2.539 1.00 93.62 90 ARG A O 1
ATOM 697 N N . GLY A 1 91 ? -15.209 1.022 3.196 1.00 95.56 91 GLY A N 1
ATOM 698 C CA . GLY A 1 91 ? -15.298 2.459 2.969 1.00 95.56 91 GLY A CA 1
ATOM 699 C C . GLY A 1 91 ? -13.943 3.135 3.155 1.00 95.56 91 GLY A C 1
ATOM 700 O O . GLY A 1 91 ? -12.920 2.459 3.239 1.00 95.56 91 GLY A O 1
ATOM 701 N N . ASP A 1 92 ? -13.962 4.461 3.232 1.00 96.88 92 ASP A N 1
ATOM 702 C CA . ASP A 1 92 ? -12.788 5.341 3.277 1.00 96.88 92 ASP A CA 1
ATOM 703 C C . ASP A 1 92 ? -12.433 5.839 4.689 1.00 96.88 92 ASP A C 1
ATOM 705 O O . ASP A 1 92 ? -11.466 6.576 4.848 1.00 96.88 92 ASP A O 1
ATOM 709 N N . ARG A 1 93 ? -13.198 5.445 5.716 1.00 97.31 93 ARG A N 1
ATOM 710 C CA . ARG A 1 93 ? -12.961 5.846 7.111 1.00 97.31 93 ARG A CA 1
ATOM 711 C C . ARG A 1 93 ? -12.025 4.877 7.831 1.00 97.31 93 ARG A C 1
ATOM 713 O O . ARG A 1 93 ? -12.321 3.683 7.899 1.00 97.31 93 ARG A O 1
ATOM 720 N N . VAL A 1 94 ? -10.951 5.398 8.417 1.00 96.94 94 VAL A N 1
ATOM 721 C CA . VAL A 1 94 ? -9.901 4.635 9.106 1.00 96.94 94 VAL A CA 1
ATOM 722 C C . VAL A 1 94 ? -9.836 5.041 10.577 1.00 96.94 94 VAL A C 1
ATOM 724 O O . VAL A 1 94 ? -9.671 6.214 10.892 1.00 96.94 94 VAL A O 1
ATOM 727 N N . GLY A 1 95 ? -9.970 4.071 11.483 1.00 94.75 95 GLY A N 1
ATOM 728 C CA . GLY A 1 95 ? -9.713 4.266 12.912 1.00 94.75 95 GLY A CA 1
ATOM 729 C C . GLY A 1 95 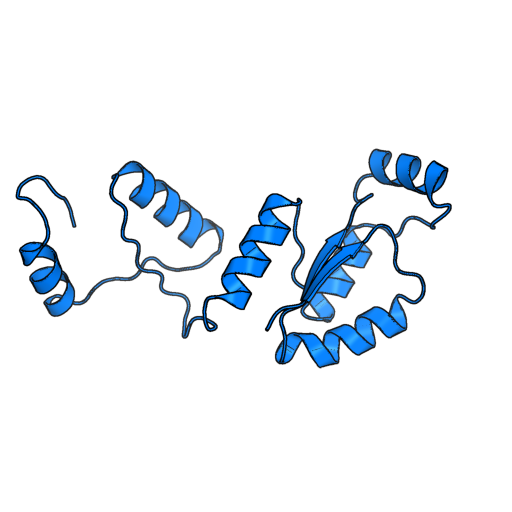? -8.277 3.880 13.262 1.00 94.75 95 GLY A C 1
ATOM 730 O O . GLY A 1 95 ? -7.766 2.889 12.738 1.00 94.75 95 GLY A O 1
ATOM 731 N N . VAL A 1 96 ? -7.640 4.639 14.153 1.00 93.88 96 VAL A N 1
ATOM 732 C CA . VAL A 1 96 ? -6.251 4.418 14.577 1.00 93.88 96 VAL A CA 1
ATOM 733 C C . VAL A 1 96 ? -6.219 4.120 16.070 1.00 93.88 96 VAL A C 1
ATOM 735 O O . VAL A 1 96 ? -6.815 4.837 16.865 1.00 93.88 96 VAL A O 1
ATOM 738 N N . ILE A 1 97 ? -5.494 3.068 16.448 1.00 91.12 97 ILE A N 1
ATOM 739 C CA . ILE A 1 97 ? -5.140 2.777 17.838 1.00 91.12 97 ILE A CA 1
ATOM 740 C C . ILE A 1 97 ? -3.620 2.658 17.879 1.00 91.12 97 ILE A C 1
ATOM 742 O O . ILE A 1 97 ? -3.049 1.771 17.245 1.00 91.12 97 ILE A O 1
ATOM 746 N N . ALA A 1 98 ? -2.964 3.548 18.617 1.00 90.31 98 ALA A N 1
ATOM 747 C CA . ALA A 1 98 ? -1.518 3.544 18.788 1.00 90.31 98 ALA A CA 1
ATOM 748 C C . ALA A 1 98 ? -1.160 3.750 20.262 1.00 90.31 98 ALA A C 1
ATOM 750 O O . ALA A 1 98 ? -1.873 4.415 21.006 1.00 90.31 98 ALA A O 1
ATOM 751 N N . TYR A 1 99 ? -0.030 3.183 20.686 1.00 87.19 99 TYR A N 1
ATOM 752 C CA . TYR A 1 99 ? 0.457 3.332 22.061 1.00 87.19 99 TYR A CA 1
ATOM 753 C C . TYR A 1 99 ? 1.209 4.656 22.290 1.00 87.19 99 TYR A C 1
ATOM 755 O O . TYR A 1 99 ? 1.531 4.991 23.428 1.00 87.19 99 TYR A O 1
ATOM 763 N N . THR A 1 100 ? 1.511 5.403 21.221 1.00 89.94 100 THR A N 1
ATOM 764 C CA . THR A 1 100 ? 2.145 6.726 21.279 1.00 89.94 100 THR A CA 1
ATOM 765 C C . THR A 1 100 ? 1.306 7.768 20.554 1.00 89.94 100 THR A C 1
ATOM 767 O O . THR A 1 100 ? 0.724 7.493 19.505 1.00 89.94 100 THR A O 1
ATOM 770 N N . GLY A 1 101 ? 1.328 9.005 21.059 1.00 89.44 101 GLY A N 1
ATOM 771 C CA . GLY A 1 101 ? 0.695 10.138 20.378 1.00 89.44 101 GLY A CA 1
ATOM 772 C C . GLY A 1 101 ? 1.310 10.429 19.004 1.00 89.44 101 GLY A C 1
ATOM 773 O O . GLY A 1 101 ? 0.582 10.723 18.063 1.00 89.44 101 GLY A O 1
ATOM 774 N N . ALA A 1 102 ? 2.631 10.266 18.849 1.00 93.62 102 ALA A N 1
ATOM 775 C CA . ALA A 1 102 ? 3.302 10.428 17.556 1.00 93.62 102 ALA A CA 1
ATOM 776 C C . ALA A 1 102 ? 2.767 9.448 16.497 1.00 93.62 102 ALA A C 1
ATOM 778 O O . ALA A 1 102 ? 2.561 9.841 15.353 1.00 93.62 102 ALA A O 1
ATOM 779 N N . GLY A 1 103 ? 2.476 8.201 16.889 1.00 94.44 103 GLY A N 1
ATOM 780 C CA . GLY A 1 103 ? 1.854 7.220 16.002 1.00 94.44 103 GLY A CA 1
ATOM 781 C C . GLY A 1 103 ? 0.459 7.646 15.544 1.00 94.44 103 GLY A C 1
ATOM 782 O O . GLY A 1 103 ? 0.140 7.478 14.369 1.00 94.44 103 GLY A O 1
ATOM 783 N N . CYS A 1 104 ? -0.344 8.247 16.430 1.00 92.75 104 CYS A N 1
ATOM 784 C CA . CYS A 1 104 ? -1.653 8.792 16.061 1.00 92.75 104 CYS A CA 1
ATOM 785 C C . CYS A 1 104 ? -1.528 9.928 15.039 1.00 92.75 104 CYS A C 1
ATOM 787 O O . CYS A 1 104 ? -2.223 9.899 14.030 1.00 92.75 104 CYS A O 1
ATOM 789 N N . VAL A 1 105 ? -0.617 10.881 15.270 1.00 95.12 105 VAL A N 1
ATOM 790 C CA . VAL A 1 105 ? -0.403 12.029 14.369 1.00 95.12 105 VAL A CA 1
ATOM 791 C C . VAL A 1 105 ? 0.073 11.564 12.993 1.00 95.12 105 VAL A C 1
ATOM 793 O O . VAL A 1 105 ? -0.584 11.849 12.001 1.00 95.12 105 VAL A O 1
ATOM 796 N N . MET A 1 106 ? 1.138 10.756 12.932 1.00 97.38 106 MET A N 1
ATOM 797 C CA . MET A 1 106 ? 1.670 10.255 11.656 1.00 97.38 106 MET A CA 1
ATOM 798 C C . MET A 1 106 ? 0.647 9.412 10.886 1.00 97.38 106 MET A C 1
ATOM 800 O O . MET A 1 106 ? 0.619 9.436 9.659 1.00 97.38 106 MET A O 1
ATOM 804 N N . SER A 1 107 ? -0.190 8.652 11.598 1.00 96.94 107 SER A N 1
ATOM 805 C CA . SER A 1 107 ? -1.253 7.874 10.958 1.00 96.94 107 SER A CA 1
ATOM 806 C C . SER A 1 107 ? -2.360 8.774 10.416 1.00 96.94 107 SER A C 1
ATOM 808 O O . SER A 1 107 ? -2.863 8.500 9.333 1.00 96.94 107 SER A O 1
ATOM 810 N N . ALA A 1 108 ? -2.743 9.828 11.145 1.00 96.19 108 ALA A N 1
ATOM 811 C CA . ALA A 1 108 ? -3.741 10.791 10.689 1.00 96.19 108 ALA A CA 1
ATOM 812 C C . ALA A 1 108 ? -3.271 11.527 9.425 1.00 96.19 108 ALA A C 1
ATOM 814 O O . ALA A 1 108 ? -4.017 11.559 8.448 1.00 96.19 108 ALA A O 1
ATOM 815 N N . ASP A 1 109 ? -2.019 11.997 9.406 1.00 97.56 109 ASP A N 1
ATOM 816 C CA . ASP A 1 109 ? -1.412 12.626 8.225 1.00 97.56 109 ASP A CA 1
ATOM 817 C C . ASP A 1 109 ? -1.431 11.665 7.024 1.00 97.56 109 ASP A C 1
ATOM 819 O O . ASP A 1 109 ? -1.943 11.996 5.957 1.00 97.56 109 ASP A O 1
ATOM 823 N N . ALA A 1 110 ? -0.971 10.421 7.217 1.00 97.00 110 ALA A N 1
ATOM 824 C CA . ALA A 1 110 ? -0.961 9.419 6.153 1.00 97.00 110 ALA A CA 1
ATOM 825 C C . ALA A 1 110 ? -2.372 9.096 5.628 1.00 97.00 110 ALA A C 1
ATOM 827 O O . ALA A 1 110 ? -2.561 8.904 4.428 1.00 97.00 110 ALA A O 1
ATOM 828 N N . ILE A 1 111 ? -3.381 9.023 6.502 1.00 97.44 111 ILE A N 1
ATOM 829 C CA . ILE A 1 111 ? -4.775 8.796 6.098 1.00 97.44 111 ILE A CA 1
ATOM 830 C C . ILE A 1 111 ? -5.222 9.888 5.117 1.00 97.44 111 ILE A C 1
ATOM 832 O O . ILE A 1 111 ? -5.764 9.560 4.059 1.00 97.44 111 ILE A O 1
ATOM 836 N N . GLU A 1 112 ? -4.960 11.158 5.426 1.00 96.81 112 GLU A N 1
ATOM 837 C CA . GLU A 1 112 ? -5.333 12.272 4.550 1.00 96.81 112 GLU A CA 1
ATOM 838 C C . GLU A 1 112 ? -4.495 12.330 3.266 1.00 96.81 112 GLU A C 1
ATOM 840 O O . GLU A 1 112 ? -5.062 12.529 2.188 1.00 96.81 112 GLU A O 1
ATOM 845 N N . ASP A 1 113 ? -3.186 12.064 3.338 1.00 97.56 113 ASP A N 1
ATOM 846 C CA . ASP A 1 113 ? -2.285 12.024 2.173 1.00 97.56 113 ASP A CA 1
ATOM 847 C C . ASP A 1 113 ? -2.745 11.011 1.111 1.00 97.56 113 ASP A C 1
ATOM 849 O O . ASP A 1 113 ? -2.598 11.234 -0.096 1.00 97.56 113 ASP A O 1
ATOM 853 N N . TYR A 1 114 ? -3.351 9.901 1.546 1.00 94.88 114 TYR A N 1
ATOM 854 C CA . TYR A 1 114 ? -3.933 8.883 0.666 1.00 94.88 114 TYR A CA 1
ATOM 855 C C . TYR A 1 114 ? -5.418 9.124 0.329 1.00 94.88 114 TYR A C 1
ATOM 857 O O . TYR A 1 114 ? -6.051 8.274 -0.305 1.00 94.88 114 TYR A O 1
ATOM 865 N N . GLY A 1 115 ? -5.984 10.275 0.706 1.00 96.50 115 GLY A 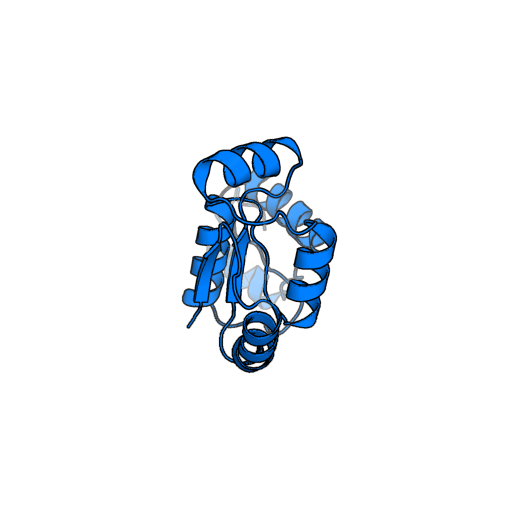N 1
ATOM 866 C CA . GLY A 1 115 ? -7.367 10.663 0.412 1.00 96.50 115 GLY A CA 1
ATOM 867 C C . GLY A 1 115 ? -8.425 9.874 1.188 1.00 96.50 115 GLY A C 1
ATOM 868 O O . GLY A 1 115 ? -9.584 9.818 0.766 1.00 96.50 115 GLY A O 1
ATOM 869 N N . LEU A 1 116 ? -8.032 9.235 2.290 1.00 97.44 116 LEU A N 1
ATOM 870 C CA . LEU A 1 116 ? -8.926 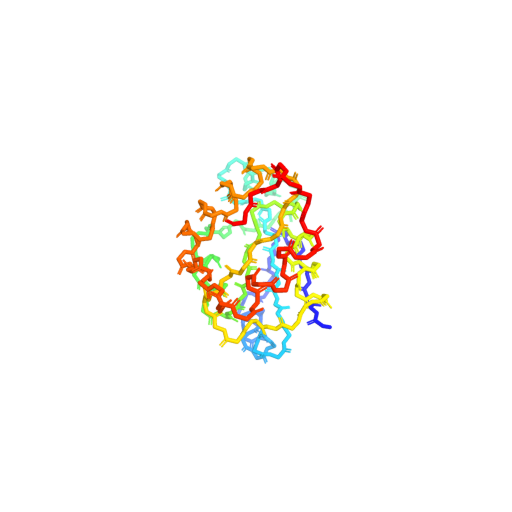8.572 3.234 1.00 97.44 116 LEU A CA 1
ATOM 871 C C . LEU A 1 116 ? -9.386 9.575 4.305 1.00 97.44 116 LEU A C 1
ATOM 873 O O . LEU A 1 116 ? -8.974 10.732 4.324 1.00 97.44 116 LEU A O 1
ATOM 877 N N . ARG A 1 117 ? -10.286 9.146 5.193 1.00 97.94 117 ARG A N 1
ATOM 878 C CA . ARG A 1 117 ? -10.813 9.980 6.282 1.00 97.94 117 ARG A CA 1
ATOM 879 C C . ARG A 1 117 ? -10.538 9.343 7.630 1.00 97.94 117 ARG A C 1
ATOM 881 O O . ARG A 1 117 ? -10.764 8.144 7.801 1.00 97.94 117 ARG A O 1
ATOM 888 N N . LEU A 1 118 ? -10.125 10.140 8.608 1.00 96.88 118 LEU A N 1
ATOM 889 C CA . LEU A 1 118 ? -10.071 9.668 9.986 1.00 96.88 118 LEU A CA 1
ATOM 890 C C . LEU A 1 118 ? -11.498 9.354 10.464 1.00 96.88 118 LEU A C 1
ATOM 892 O O . LEU A 1 118 ? -12.443 10.093 10.183 1.00 96.88 118 LEU A O 1
ATOM 896 N N . ALA A 1 119 ? -11.682 8.209 11.115 1.00 96.19 119 ALA A N 1
ATOM 897 C CA . ALA A 1 119 ? -12.990 7.782 11.585 1.00 96.19 119 ALA A CA 1
ATOM 898 C C . ALA A 1 119 ? -13.385 8.516 12.873 1.00 96.19 119 ALA A C 1
ATOM 900 O O . ALA A 1 119 ? -12.633 8.522 13.842 1.00 96.19 119 ALA A O 1
ATOM 901 N N . GLU A 1 120 ? -14.611 9.037 12.912 1.00 94.06 120 GLU A N 1
ATOM 902 C CA . GLU A 1 120 ? -15.263 9.439 14.158 1.00 94.06 120 GLU A CA 1
ATOM 903 C C . GLU A 1 120 ? -15.869 8.201 14.826 1.00 94.06 120 GLU A C 1
ATOM 905 O O . GLU A 1 120 ? -16.687 7.488 14.230 1.00 94.06 120 GLU A O 1
ATOM 910 N N . LEU A 1 121 ? -15.433 7.913 16.052 1.00 93.31 121 LEU A N 1
ATOM 911 C CA . LEU A 1 121 ? -15.951 6.797 16.837 1.00 93.31 121 LEU A CA 1
ATOM 912 C C . LEU A 1 121 ? -17.275 7.189 17.502 1.00 93.31 121 LEU A C 1
ATOM 914 O O . LEU A 1 121 ? -17.473 8.333 17.901 1.00 93.31 121 LEU A O 1
ATOM 918 N N . SER A 1 122 ? -18.189 6.226 17.628 1.00 95.75 122 SER A N 1
ATOM 919 C CA . SER A 1 122 ? -19.446 6.442 18.355 1.00 95.75 122 SER A CA 1
ATOM 920 C C . SER A 1 122 ? -19.196 6.653 19.850 1.00 95.75 122 SER A C 1
ATOM 922 O O . SER A 1 122 ? -18.222 6.120 20.386 1.00 95.75 122 SER A O 1
ATOM 924 N N . GLU A 1 123 ? -20.104 7.352 20.539 1.00 95.81 123 GLU A N 1
ATOM 925 C CA . GLU A 1 123 ? -19.978 7.560 21.989 1.00 95.81 123 GLU A CA 1
ATOM 926 C C . GLU A 1 123 ? -19.910 6.225 22.748 1.00 95.81 123 GLU A C 1
ATOM 928 O O . GLU A 1 123 ? -19.065 6.064 23.617 1.00 95.81 123 GLU A O 1
ATOM 933 N N . GLU A 1 124 ? -20.691 5.219 22.339 1.00 97.19 124 GLU A N 1
ATOM 934 C CA . GLU A 1 124 ? -20.643 3.862 22.909 1.00 97.19 124 GLU A CA 1
ATOM 935 C C . GLU A 1 124 ? -19.239 3.231 22.803 1.00 97.19 124 GLU A C 1
ATOM 937 O O . GLU A 1 124 ? -18.726 2.616 23.745 1.00 97.19 124 GLU A O 1
ATOM 942 N N . THR A 1 125 ? -18.575 3.408 21.655 1.00 94.62 125 THR A N 1
ATOM 943 C CA . THR A 1 125 ? -17.197 2.933 21.459 1.00 94.62 125 THR A CA 1
ATOM 944 C C . THR A 1 125 ? -16.219 3.713 22.336 1.00 94.62 125 THR A C 1
ATOM 946 O O . THR A 1 125 ? -15.350 3.106 22.963 1.00 94.62 125 THR A O 1
ATOM 949 N N . MET A 1 126 ? -16.371 5.037 22.414 1.00 93.44 126 MET A N 1
ATOM 950 C CA . MET A 1 126 ? -15.525 5.898 23.245 1.00 93.44 126 MET A CA 1
ATOM 951 C C . MET A 1 126 ? -15.657 5.556 24.731 1.00 93.44 126 MET A C 1
ATOM 953 O O . MET A 1 126 ? -14.645 5.416 25.416 1.0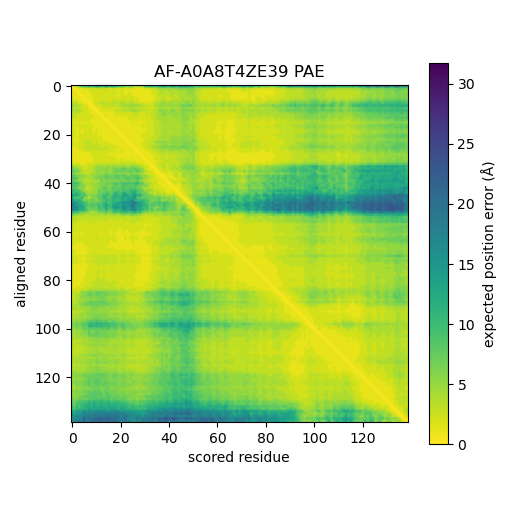0 93.44 126 MET A O 1
ATOM 957 N N . GLU A 1 127 ? -16.877 5.353 25.230 1.00 94.06 127 GLU A N 1
ATOM 958 C CA . GLU A 1 127 ? -17.142 4.913 26.603 1.00 94.06 127 GLU A CA 1
ATOM 959 C C . GLU A 1 127 ? -16.478 3.570 26.905 1.00 94.06 127 GLU A C 1
ATOM 961 O O . GLU A 1 127 ? -15.803 3.435 27.927 1.00 94.06 127 GLU A O 1
ATOM 966 N N . THR A 1 128 ? -16.583 2.603 25.990 1.00 94.56 128 THR A N 1
ATOM 967 C CA . THR A 1 128 ? -15.930 1.297 26.142 1.00 94.56 128 THR A CA 1
ATOM 968 C C . THR A 1 128 ? -14.410 1.446 26.225 1.00 94.56 128 THR A C 1
ATOM 970 O O . THR A 1 128 ? -13.783 0.896 27.131 1.00 94.56 128 THR A O 1
ATOM 973 N N . LEU A 1 129 ? -13.801 2.226 25.327 1.00 91.88 129 LEU A N 1
ATOM 974 C CA . LEU A 1 129 ? -12.353 2.456 25.320 1.00 91.88 129 LEU A CA 1
ATOM 975 C C . LEU A 1 129 ? -11.868 3.140 26.605 1.00 91.88 129 LEU A C 1
ATOM 977 O O . LEU A 1 129 ? -10.847 2.725 27.152 1.00 91.88 129 LEU A O 1
ATOM 981 N N . ARG A 1 130 ? -12.624 4.106 27.154 1.00 91.00 130 ARG A N 1
ATOM 982 C CA . ARG A 1 130 ? -12.301 4.770 28.435 1.00 91.00 130 ARG A CA 1
ATOM 983 C C . ARG A 1 130 ? -12.136 3.778 29.593 1.00 91.00 130 ARG A C 1
ATOM 985 O O . ARG A 1 130 ? -11.371 4.061 30.506 1.00 91.00 130 ARG A O 1
ATOM 992 N N . THR A 1 131 ? -12.795 2.615 29.554 1.00 93.81 131 THR A N 1
ATOM 993 C CA . THR A 1 131 ? -12.644 1.583 30.602 1.00 93.81 131 THR A CA 1
ATOM 994 C C . THR A 1 131 ? -11.311 0.828 30.548 1.00 93.81 131 THR A C 1
ATOM 996 O O . THR A 1 131 ? -10.866 0.305 31.569 1.00 93.81 131 THR A O 1
ATOM 999 N N . TYR A 1 132 ? -10.657 0.791 29.383 1.00 89.75 132 TYR A N 1
ATOM 1000 C CA . TYR A 1 132 ? -9.360 0.136 29.171 1.00 89.75 132 TYR A CA 1
ATOM 1001 C C . TYR A 1 132 ? -8.183 1.121 29.175 1.00 89.75 132 TYR A C 1
ATOM 1003 O O . TYR A 1 132 ? -7.029 0.704 29.302 1.00 89.75 132 TYR A O 1
ATOM 1011 N N . THR A 1 133 ? -8.458 2.418 29.033 1.00 86.81 133 THR A N 1
ATOM 1012 C CA . THR A 1 133 ? -7.439 3.466 28.963 1.00 86.81 133 THR A CA 1
ATOM 1013 C C . THR A 1 133 ? -7.018 3.920 30.366 1.00 86.81 133 THR A C 1
ATOM 1015 O O . THR A 1 133 ? -7.869 4.276 31.181 1.00 86.81 133 THR A O 1
ATOM 1018 N N . PRO A 1 134 ? -5.708 3.955 30.680 1.00 86.19 134 PRO A N 1
ATOM 1019 C CA . PRO A 1 134 ? -5.219 4.511 31.940 1.00 86.19 134 PRO A CA 1
ATOM 1020 C C . PRO A 1 134 ? -5.609 5.990 32.115 1.00 86.19 134 PRO A C 1
ATOM 1022 O O . PRO A 1 134 ? -5.791 6.683 31.117 1.00 86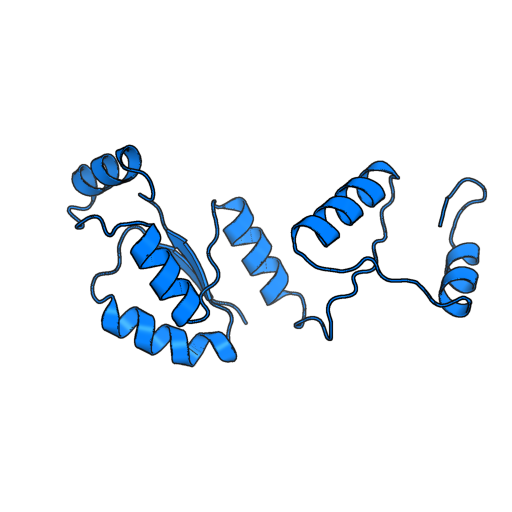.19 134 PRO A O 1
ATOM 1025 N N . PRO A 1 135 ? -5.617 6.539 33.345 1.00 82.69 135 PRO A N 1
ATOM 1026 C CA . PRO A 1 135 ? -6.020 7.931 33.599 1.00 82.69 135 PRO A CA 1
ATOM 1027 C C . PRO A 1 135 ? -5.226 9.008 32.839 1.00 82.69 135 PRO A C 1
ATOM 1029 O O . PRO A 1 135 ? -5.692 10.133 32.707 1.00 82.69 135 PRO A O 1
ATOM 1032 N N . PHE A 1 136 ? -4.015 8.685 32.378 1.00 80.44 136 PHE A N 1
ATOM 1033 C CA . PHE A 1 136 ? -3.145 9.572 31.596 1.00 80.44 136 PHE A CA 1
ATOM 1034 C C . PHE A 1 136 ? -3.216 9.321 30.080 1.00 80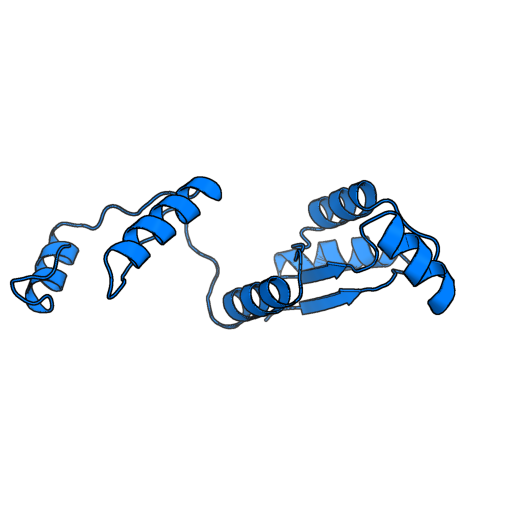.44 136 PHE A C 1
ATOM 1036 O O . PHE A 1 136 ? -2.534 10.004 29.317 1.00 80.44 136 PHE A O 1
ATOM 1043 N N . GLY A 1 137 ? -3.970 8.313 29.636 1.00 74.56 137 GLY A N 1
ATOM 1044 C CA . GLY A 1 137 ? -4.173 8.036 28.219 1.00 74.56 137 GLY A CA 1
ATOM 1045 C C . GLY A 1 137 ? -5.171 9.016 27.603 1.00 74.56 137 GLY A C 1
ATOM 1046 O O . GLY A 1 137 ? -6.128 9.431 28.252 1.00 74.56 137 GLY A O 1
ATOM 1047 N N . VAL A 1 138 ? -4.935 9.380 26.344 1.00 74.31 138 VAL A N 1
ATOM 1048 C CA . VAL A 1 138 ? -5.797 10.277 25.564 1.00 74.31 138 VAL A CA 1
ATOM 1049 C C . VAL A 1 138 ? -6.502 9.446 24.494 1.00 74.31 138 VAL A C 1
ATOM 1051 O O . VAL A 1 138 ? -5.863 8.596 23.871 1.00 74.31 138 VAL A O 1
ATOM 1054 N N . LEU A 1 139 ? -7.807 9.673 24.328 1.00 75.00 139 LEU A N 1
ATOM 1055 C CA . LEU A 1 139 ? -8.666 9.055 23.314 1.00 75.00 139 LEU A CA 1
ATOM 1056 C C . LEU A 1 139 ? -9.102 10.095 22.288 1.00 75.00 139 LEU A C 1
ATOM 1058 O O . LEU A 1 139 ? -9.373 11.238 22.722 1.00 75.00 139 LEU A O 1
#

Foldseek 3Di:
DEAFDEEADDPCLPVVLVVLLVCCVPHAAEYEYFLQDPVRVVVSCVPPVHHDDHNVVVVVSCVSSNHHYDPDPVSSVVVVCCRVPDDDDPAQEDEDDDPDPVRVVVVCVVSVVVVGHHDDDDPVVVVVVVVVADPPDDD

Solvent-accessible surface area (backbone atoms only — not comparable to full-atom values): 8283 Å² total; per-residue (Å²): 108,60,45,81,41,82,36,82,74,70,93,57,56,67,60,51,42,61,50,38,46,70,38,22,89,81,33,48,34,37,35,27,63,52,45,63,44,77,68,42,26,54,57,42,33,78,74,68,70,50,83,78,69,61,48,69,61,54,46,53,49,31,57,78,19,55,38,44,75,27,92,44,71,65,50,43,50,51,54,46,49,49,54,60,76,44,78,83,76,96,66,57,64,45,78,87,87,61,99,43,71,67,54,46,51,56,48,51,53,51,33,48,78,72,74,36,37,78,47,84,77,53,69,71,56,52,58,56,48,56,76,77,46,57,98,86,58,87,132

pLDDT: mean 91.45, std 7.69, range [66.94, 98.38]

Radius of gyration: 20.26 Å; Cα contacts (8 Å, |Δi|>4): 150; chains: 1; bounding box: 44×27×58 Å

Secondary structure (DSSP, 8-state):
--EEEEES--SSHHHHHHHHHHHTTTS-EEEEES--SHHHHHHHHHHH-PPPPPHHHHHHHHHHTTEEEESSHHHHHHHHHHHHHSPPPSSSEE----SSHHHHHHHHHHHHHTT-EEPPPPHHHHHHHHHHS-TT---

Sequence (139 aa):
RVVAIYAEGIRDGRRFIEVSRRVSPKKPIIILKSARTRSGGRAAETHTGSLMVRDEIFDAACRAAGIIRAGDIEELLDYTKAFAMSPPPRGDRVGVIAYTGAGCVMSADAIEDYGLRLAELSEETMETLRTYTPPFGVL

Mean predicted aligned error: 5.1 Å